Protein AF-C4XFQ3-F1 (afdb_monomer_lite)

InterPro domains:
  IPR025246 Transposase IS30-like HTH domain [PF13936] (3-43)
  IPR036388 Winged helix-like DNA-binding domain superfamily [G3DSA:1.10.10.10] (1-67)
  IPR051917 Transposase/Integrase Enzymes [PTHR10948] (55-151)

Foldseek 3Di:
DADADDPVLVVVLVCCVPPHPDDLCRSCVVSVHDSVNSVVVVCVVCVPDDDDDPVRVVVVQDVVPDPHHCVNDPDNDDPDPPPPPPCPPCNVQVVPVPDDDPVRDDPVVVVLPDWDDKDWDKAADDPPDFRKIKIKIAISNVRDIDIDIDGDD

Organism: Mycoplasmopsis fermentans (strain ATCC 19989 / NBRC 14854 / NCTC 10117 / PG18) (NCBI:txid496833)

Secondary structure (DSSP, 8-state):
-PPPPPHHHHHHHHHHHHH----HHHHHHHHT--HHHHHHHHHHH-TTS----HHHHHHHHHHT-SSS-GGG-S-SS--TT-S-----HHHHHHTSTT---GGGS-HHHHTT-SS--EEEEEEE--SSS--EEEEEEEETTT--EEEEEEE--

Sequence (153 aa):
MQKKLSWNERNVLEYLLWTTNYSITKIAKILGYSRTTINNEIKNLYPNIDVPSFKTVYNWIKSGHWILNWKDLLRKFYKKGGKREKQSAARRLVGARYVRPFWSRPANINERKEFGHWEIDLIVGKSKGTHCHFLSFTERVSRYGFLVKIHQI

Structure (mmCIF, N/CA/C/O backbone):
data_AF-C4XFQ3-F1
#
_entry.id   AF-C4XFQ3-F1
#
loop_
_atom_site.group_PDB
_atom_site.id
_atom_site.type_symbol
_atom_site.label_atom_id
_atom_site.label_alt_id
_atom_site.label_comp_id
_atom_site.label_asym_id
_atom_site.label_entity_id
_atom_site.label_seq_id
_atom_site.pdbx_PDB_ins_code
_atom_site.Cartn_x
_atom_site.Cartn_y
_atom_site.Cartn_z
_atom_site.occupancy
_atom_site.B_iso_or_equiv
_atom_site.auth_seq_id
_atom_site.auth_comp_id
_atom_site.auth_asym_id
_atom_site.auth_atom_id
_atom_site.pdbx_PDB_model_num
ATOM 1 N N . MET A 1 1 ? 17.270 13.901 0.356 1.00 47.44 1 MET A N 1
ATOM 2 C CA . MET A 1 1 ? 18.242 13.505 -0.690 1.00 47.44 1 MET A CA 1
ATOM 3 C C . MET A 1 1 ? 17.949 12.078 -1.127 1.00 47.44 1 MET A C 1
ATOM 5 O O . MET A 1 1 ? 17.772 11.233 -0.259 1.00 47.44 1 MET A O 1
ATOM 9 N N . GLN A 1 2 ? 17.850 11.797 -2.431 1.00 57.84 2 GLN A N 1
ATOM 10 C CA . GLN A 1 2 ? 17.794 10.405 -2.896 1.00 57.84 2 GLN A CA 1
ATOM 11 C C . GLN A 1 2 ? 19.172 9.771 -2.679 1.00 57.84 2 GLN A C 1
ATOM 13 O O . GLN A 1 2 ? 20.172 10.289 -3.168 1.00 57.84 2 GLN A O 1
ATOM 18 N N . LYS A 1 3 ? 19.222 8.688 -1.902 1.00 73.25 3 LYS A N 1
ATOM 19 C CA . LYS A 1 3 ? 20.453 7.942 -1.626 1.00 73.25 3 LYS A CA 1
ATOM 20 C C . LYS A 1 3 ? 20.937 7.299 -2.934 1.00 73.25 3 LYS A C 1
ATOM 22 O O . LYS A 1 3 ? 20.151 6.611 -3.586 1.00 73.25 3 LYS A O 1
ATOM 27 N N . LYS A 1 4 ? 22.178 7.581 -3.332 1.00 82.38 4 LYS A N 1
ATOM 28 C CA . LYS A 1 4 ? 22.817 7.075 -4.559 1.00 82.38 4 LYS A CA 1
ATOM 29 C C . LYS A 1 4 ? 23.617 5.813 -4.233 1.00 82.38 4 LYS A C 1
ATOM 31 O O . LYS A 1 4 ? 24.133 5.721 -3.121 1.00 82.38 4 LYS A O 1
ATOM 36 N N . LEU A 1 5 ? 23.707 4.868 -5.168 1.00 87.44 5 LEU A N 1
ATOM 37 C CA . LEU A 1 5 ? 24.489 3.650 -4.949 1.00 87.44 5 LEU A CA 1
ATOM 38 C C . LEU A 1 5 ? 25.987 3.964 -5.033 1.00 87.44 5 LEU A C 1
ATOM 40 O O . LEU A 1 5 ? 26.436 4.683 -5.931 1.00 87.44 5 LEU A O 1
ATOM 44 N N . SER A 1 6 ? 26.751 3.387 -4.113 1.00 90.56 6 SER A N 1
ATOM 45 C CA . SER A 1 6 ? 28.209 3.315 -4.169 1.00 90.56 6 SER A CA 1
ATOM 46 C C . SER A 1 6 ? 28.677 2.430 -5.330 1.00 90.56 6 SER A C 1
ATOM 48 O O . SER A 1 6 ? 27.910 1.653 -5.899 1.00 90.56 6 SER A O 1
ATOM 50 N N . TRP A 1 7 ? 29.960 2.528 -5.681 1.00 88.12 7 TRP A N 1
ATOM 51 C CA . TRP A 1 7 ? 30.546 1.742 -6.770 1.00 88.12 7 TRP A CA 1
ATOM 52 C C . TRP A 1 7 ? 30.424 0.224 -6.539 1.00 88.12 7 TRP A C 1
ATOM 54 O O . TRP A 1 7 ? 29.997 -0.501 -7.434 1.00 88.12 7 TRP A O 1
ATOM 64 N N . ASN A 1 8 ? 30.662 -0.247 -5.310 1.00 92.12 8 ASN A N 1
ATOM 65 C CA . ASN A 1 8 ? 30.490 -1.661 -4.959 1.00 92.12 8 ASN A CA 1
ATOM 66 C C . ASN A 1 8 ? 29.035 -2.124 -5.120 1.00 92.12 8 ASN A C 1
ATOM 68 O O . ASN A 1 8 ? 28.780 -3.191 -5.672 1.00 92.12 8 ASN A O 1
ATOM 72 N N . GLU A 1 9 ? 28.066 -1.313 -4.687 1.00 92.88 9 GLU A N 1
ATOM 73 C CA . GLU A 1 9 ? 26.642 -1.639 -4.837 1.00 92.88 9 GLU A CA 1
ATOM 74 C C . GLU A 1 9 ? 26.207 -1.665 -6.309 1.00 92.88 9 GLU A C 1
ATOM 76 O O . GLU A 1 9 ? 25.315 -2.435 -6.664 1.00 92.88 9 GLU A O 1
ATOM 81 N N . ARG A 1 10 ? 26.842 -0.867 -7.179 1.00 92.81 10 ARG A N 1
ATOM 82 C CA . ARG A 1 10 ? 26.601 -0.901 -8.630 1.00 92.81 10 ARG A CA 1
ATOM 83 C C . ARG A 1 10 ? 27.109 -2.187 -9.263 1.00 92.81 10 ARG A C 1
ATOM 85 O O . ARG A 1 10 ? 26.366 -2.786 -10.029 1.00 92.81 10 ARG A O 1
ATOM 92 N N . ASN A 1 11 ? 28.294 -2.660 -8.885 1.00 93.25 11 ASN A N 1
ATOM 93 C CA . ASN A 1 11 ? 28.805 -3.943 -9.380 1.00 93.25 11 ASN A CA 1
ATOM 94 C C . ASN A 1 11 ? 27.888 -5.103 -8.970 1.00 93.25 11 ASN A C 1
ATOM 96 O O . ASN A 1 11 ? 27.594 -5.984 -9.774 1.00 93.25 11 ASN A O 1
ATOM 100 N N . VAL A 1 12 ? 27.378 -5.080 -7.732 1.00 93.69 12 VAL A N 1
ATOM 101 C CA . VAL A 1 12 ? 26.392 -6.070 -7.272 1.00 93.69 12 VAL A CA 1
ATOM 102 C C . VAL A 1 12 ? 25.085 -5.943 -8.057 1.00 93.69 12 VAL A C 1
ATOM 104 O O . VAL A 1 12 ? 24.513 -6.955 -8.452 1.00 93.69 12 VAL A O 1
ATOM 107 N N . LEU A 1 13 ? 24.608 -4.720 -8.310 1.00 93.44 13 LEU A N 1
ATOM 108 C CA . LEU A 1 13 ? 23.422 -4.482 -9.133 1.00 93.44 13 LEU A CA 1
ATOM 109 C C . LEU A 1 13 ? 23.596 -5.053 -10.547 1.00 93.44 13 LEU A C 1
ATOM 111 O O . LEU A 1 13 ? 22.715 -5.777 -11.002 1.00 93.44 13 LEU A O 1
ATOM 115 N N . GLU A 1 14 ? 24.712 -4.770 -11.219 1.00 92.75 14 GLU A N 1
ATOM 116 C CA . GLU A 1 14 ? 25.009 -5.312 -12.547 1.00 92.75 14 GLU A CA 1
ATOM 117 C C . GLU A 1 14 ? 25.066 -6.838 -12.522 1.00 92.75 14 GLU A C 1
ATOM 119 O O . GLU A 1 14 ? 24.350 -7.484 -13.285 1.00 92.75 14 GLU A O 1
ATOM 124 N N . TYR A 1 15 ? 25.818 -7.431 -11.591 1.00 94.56 15 TYR A N 1
ATOM 125 C CA . TYR A 1 15 ? 25.869 -8.883 -11.435 1.00 94.56 15 TYR A CA 1
ATOM 126 C C . TYR A 1 15 ? 24.465 -9.485 -11.293 1.00 94.56 15 TYR A C 1
ATOM 128 O O . TYR A 1 15 ? 24.121 -10.432 -12.001 1.00 94.56 15 TYR A O 1
ATOM 136 N N . LEU A 1 16 ? 23.620 -8.913 -10.428 1.00 94.19 16 LEU A N 1
ATOM 137 C CA . LEU A 1 16 ? 22.253 -9.390 -10.224 1.00 94.19 16 LEU A CA 1
ATOM 138 C C . LEU A 1 16 ? 21.383 -9.247 -11.480 1.00 94.19 16 LEU A C 1
ATOM 140 O O . LEU A 1 16 ? 20.568 -10.131 -11.734 1.00 94.19 16 LEU A O 1
ATOM 144 N N . LEU A 1 17 ? 21.542 -8.175 -12.260 1.00 91.31 17 LEU A N 1
ATOM 145 C CA . LEU A 1 17 ? 20.788 -7.962 -13.501 1.00 91.31 17 LEU A CA 1
ATOM 146 C C . LEU A 1 17 ? 21.188 -8.947 -14.604 1.00 91.31 17 LEU A C 1
ATOM 148 O O . LEU A 1 17 ? 20.316 -9.423 -15.325 1.00 91.31 17 LEU A O 1
ATOM 152 N N . TRP A 1 18 ? 22.483 -9.248 -14.729 1.00 90.38 18 TRP A N 1
ATOM 153 C CA . TRP A 1 18 ? 23.013 -10.067 -15.823 1.00 90.38 18 TRP A CA 1
ATOM 154 C C . TRP A 1 18 ? 22.979 -11.571 -15.544 1.00 90.38 18 TRP A C 1
ATOM 156 O O . TRP A 1 18 ? 22.860 -12.360 -16.477 1.00 90.38 18 TRP A O 1
ATOM 166 N N . THR A 1 19 ? 23.078 -11.988 -14.280 1.00 93.00 19 THR A N 1
ATOM 167 C CA . THR A 1 19 ? 23.214 -13.415 -13.927 1.00 93.00 19 THR A CA 1
ATOM 168 C C . THR A 1 19 ? 21.945 -14.042 -13.366 1.00 93.00 19 THR A C 1
ATOM 170 O O . THR A 1 19 ? 21.799 -15.263 -13.388 1.00 93.00 19 THR A O 1
ATOM 173 N N . THR A 1 20 ? 21.008 -13.236 -12.859 1.00 93.31 20 THR A N 1
ATOM 174 C CA . THR A 1 20 ? 19.811 -13.746 -12.183 1.00 93.31 20 THR A CA 1
ATOM 175 C C . THR A 1 20 ? 18.537 -13.346 -12.911 1.00 93.31 20 THR A C 1
ATOM 177 O O . THR A 1 20 ? 18.454 -12.287 -13.520 1.00 93.31 20 THR A O 1
ATOM 180 N N . ASN A 1 21 ? 17.480 -14.147 -12.763 1.00 91.88 21 ASN A N 1
ATOM 181 C CA . ASN A 1 21 ? 16.137 -13.780 -13.222 1.00 91.88 21 ASN A CA 1
ATOM 182 C C . ASN A 1 21 ? 15.332 -13.054 -12.121 1.00 91.88 21 ASN A C 1
ATOM 184 O O . ASN A 1 21 ? 14.133 -13.281 -11.928 1.00 91.88 21 ASN A O 1
ATOM 188 N N . TYR A 1 22 ? 16.002 -12.250 -11.288 1.00 94.00 22 TYR A N 1
ATOM 189 C CA . TYR A 1 22 ? 15.341 -11.531 -10.202 1.00 94.00 22 TYR A CA 1
ATOM 190 C C . TYR A 1 22 ? 14.600 -10.302 -10.712 1.00 94.00 22 TYR A C 1
ATOM 192 O O . TYR A 1 22 ? 15.113 -9.488 -11.472 1.00 94.00 22 TYR A O 1
ATOM 200 N N . SER A 1 23 ? 13.378 -10.113 -10.213 1.00 92.56 23 SER A N 1
ATOM 201 C CA . SER A 1 23 ? 12.658 -8.867 -10.467 1.00 92.56 23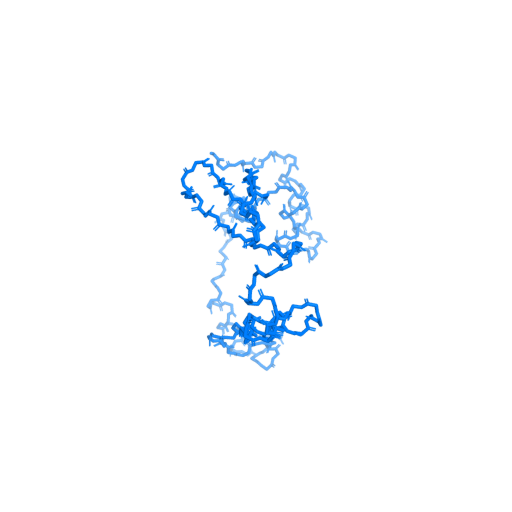 SER A CA 1
ATOM 202 C C . SER A 1 23 ? 13.381 -7.678 -9.827 1.00 92.56 23 SER A C 1
ATOM 204 O O . SER A 1 23 ? 13.942 -7.794 -8.735 1.00 92.56 23 SER A O 1
ATOM 206 N N . ILE A 1 24 ? 13.257 -6.496 -10.437 1.00 92.12 24 ILE A N 1
ATOM 207 C CA . ILE A 1 24 ? 13.813 -5.236 -9.909 1.00 92.12 24 ILE A CA 1
ATOM 208 C C . ILE A 1 24 ? 13.372 -4.989 -8.458 1.00 92.12 24 ILE A C 1
ATOM 210 O O . ILE A 1 24 ? 14.141 -4.496 -7.642 1.00 92.12 24 ILE A O 1
ATOM 214 N N . THR A 1 25 ? 12.143 -5.374 -8.096 1.00 93.94 25 THR A N 1
ATOM 215 C CA . THR A 1 25 ? 11.650 -5.261 -6.715 1.00 93.94 25 THR A CA 1
ATOM 216 C C . THR A 1 25 ? 12.442 -6.145 -5.747 1.00 93.94 25 THR A C 1
ATOM 218 O O . THR A 1 25 ? 12.728 -5.722 -4.630 1.00 93.94 25 THR A O 1
ATOM 221 N N . LYS A 1 26 ? 12.800 -7.368 -6.163 1.00 95.38 26 LYS A N 1
ATOM 222 C CA . LYS A 1 26 ? 13.609 -8.288 -5.353 1.00 95.38 26 LYS A CA 1
ATOM 223 C C . LYS A 1 26 ? 15.037 -7.762 -5.205 1.00 95.38 26 LYS A C 1
ATOM 225 O O . LYS A 1 26 ? 15.541 -7.735 -4.089 1.00 95.38 26 LYS A O 1
ATOM 230 N N . ILE A 1 27 ? 15.634 -7.272 -6.292 1.00 95.00 27 ILE A N 1
ATOM 231 C CA . ILE A 1 27 ? 16.967 -6.645 -6.289 1.00 95.00 27 ILE A CA 1
ATOM 232 C C . ILE A 1 27 ? 16.994 -5.430 -5.353 1.00 95.00 27 ILE A C 1
ATOM 234 O O . ILE A 1 27 ? 17.861 -5.329 -4.491 1.00 95.00 27 ILE A O 1
ATOM 238 N N . ALA A 1 28 ? 15.993 -4.551 -5.449 1.00 94.62 28 ALA A N 1
ATOM 239 C CA . ALA A 1 28 ? 15.869 -3.384 -4.581 1.00 94.62 28 ALA A CA 1
ATOM 240 C C . ALA A 1 28 ? 15.802 -3.771 -3.095 1.00 94.62 28 ALA A C 1
ATOM 242 O O . ALA A 1 28 ? 16.454 -3.141 -2.266 1.00 94.62 28 ALA A O 1
ATOM 243 N N . LYS A 1 29 ? 15.075 -4.848 -2.763 1.00 95.25 29 LYS A N 1
ATOM 244 C CA . LYS A 1 29 ? 15.000 -5.372 -1.393 1.00 95.25 29 LYS A CA 1
ATOM 245 C C . LYS A 1 29 ? 16.345 -5.920 -0.901 1.00 95.25 29 LYS A C 1
ATOM 247 O O . LYS A 1 29 ? 16.682 -5.676 0.249 1.00 95.25 29 LYS A O 1
ATOM 252 N N . ILE A 1 30 ? 17.093 -6.629 -1.751 1.00 94.06 30 ILE A N 1
ATOM 253 C CA . ILE A 1 30 ? 18.427 -7.167 -1.420 1.00 94.06 30 ILE A CA 1
ATOM 254 C C . ILE A 1 30 ? 19.409 -6.030 -1.124 1.00 94.06 30 ILE A C 1
ATOM 256 O O . ILE A 1 30 ? 20.128 -6.086 -0.136 1.00 94.06 30 ILE A O 1
ATOM 260 N N . LEU A 1 31 ? 19.400 -4.984 -1.951 1.00 92.50 31 LEU A N 1
ATOM 261 C CA . LEU A 1 31 ? 20.303 -3.843 -1.798 1.00 92.50 31 LEU A CA 1
ATOM 262 C C . LEU A 1 31 ? 19.830 -2.833 -0.734 1.00 92.50 31 LEU A C 1
ATOM 264 O O . LEU A 1 31 ? 20.557 -1.902 -0.413 1.00 92.50 31 LEU A O 1
ATOM 268 N N . GLY A 1 32 ? 18.617 -2.978 -0.189 1.00 93.88 32 GLY A N 1
ATOM 269 C CA . GLY A 1 32 ? 18.074 -2.055 0.813 1.00 93.88 32 GLY A CA 1
ATOM 270 C C . GLY A 1 32 ? 17.653 -0.689 0.253 1.00 93.88 32 GLY A C 1
ATOM 271 O O . GLY A 1 32 ? 17.621 0.298 0.987 1.00 93.88 32 GLY A O 1
ATOM 272 N N . TYR A 1 33 ? 17.311 -0.617 -1.036 1.00 93.50 33 TYR A N 1
ATOM 273 C CA . TYR A 1 33 ? 16.897 0.618 -1.706 1.00 93.50 33 TYR A CA 1
ATOM 274 C C . TYR A 1 33 ? 15.446 0.570 -2.180 1.00 93.50 33 TYR A C 1
ATOM 276 O O . TYR A 1 33 ? 14.813 -0.478 -2.312 1.00 93.50 33 TYR A O 1
ATOM 284 N N . SER A 1 34 ? 14.907 1.749 -2.491 1.00 92.38 34 SER A N 1
ATOM 285 C CA . SER A 1 34 ? 13.621 1.848 -3.173 1.00 92.38 34 SER A CA 1
ATOM 286 C C . SER A 1 34 ? 13.729 1.346 -4.619 1.00 92.38 34 SER A C 1
ATOM 288 O O . SER A 1 34 ? 14.749 1.534 -5.288 1.00 92.38 34 SER A O 1
ATOM 290 N N . ARG A 1 35 ? 12.640 0.780 -5.153 1.00 93.19 35 ARG A N 1
ATOM 291 C CA . ARG A 1 35 ? 12.555 0.369 -6.568 1.00 93.19 35 ARG A CA 1
ATOM 292 C C . ARG A 1 35 ? 12.869 1.524 -7.529 1.00 93.19 35 ARG A C 1
ATOM 294 O O . ARG A 1 35 ? 13.465 1.310 -8.579 1.00 93.19 35 ARG A O 1
ATOM 301 N N . THR A 1 36 ? 12.464 2.743 -7.178 1.00 91.44 36 THR A N 1
ATOM 302 C CA . THR A 1 36 ? 12.728 3.954 -7.965 1.00 91.44 36 THR A CA 1
ATOM 303 C C . THR A 1 36 ? 14.211 4.296 -8.022 1.00 91.44 36 THR A C 1
ATOM 305 O O . THR A 1 36 ? 14.695 4.647 -9.091 1.00 91.44 36 THR A O 1
ATOM 308 N N . THR A 1 37 ? 14.942 4.130 -6.916 1.00 92.94 37 THR A N 1
ATOM 309 C CA . THR A 1 37 ? 16.394 4.353 -6.883 1.00 92.94 37 THR A CA 1
ATOM 310 C C . THR A 1 37 ? 17.110 3.406 -7.841 1.00 92.94 37 THR A C 1
ATOM 312 O O . THR A 1 37 ? 17.897 3.860 -8.664 1.00 92.94 37 THR A O 1
ATOM 315 N N . ILE A 1 38 ? 16.777 2.111 -7.795 1.00 93.62 38 ILE A N 1
ATOM 316 C CA . ILE A 1 38 ? 17.370 1.109 -8.692 1.00 93.62 38 ILE A CA 1
ATOM 317 C C . ILE A 1 38 ? 17.058 1.423 -10.160 1.00 93.62 38 ILE A C 1
ATOM 319 O O . ILE A 1 38 ? 17.958 1.418 -10.989 1.00 93.62 38 ILE A O 1
ATOM 323 N N . ASN A 1 39 ? 15.808 1.770 -10.485 1.00 91.00 39 ASN A N 1
ATOM 324 C CA . ASN A 1 39 ? 15.436 2.151 -11.851 1.00 91.00 39 ASN A CA 1
ATOM 325 C C . ASN A 1 39 ? 16.208 3.375 -12.364 1.00 91.00 39 ASN A C 1
ATOM 327 O O . ASN A 1 39 ? 16.571 3.414 -13.536 1.00 91.00 39 ASN A O 1
ATOM 331 N N . ASN A 1 40 ? 16.427 4.378 -11.514 1.00 90.44 40 ASN A N 1
ATOM 332 C CA . ASN A 1 40 ? 17.189 5.563 -11.897 1.00 90.44 40 ASN A CA 1
ATOM 333 C C . ASN A 1 40 ? 18.660 5.217 -12.135 1.00 90.44 40 ASN A C 1
ATOM 335 O O . ASN A 1 40 ? 19.233 5.690 -13.109 1.00 90.44 40 ASN A O 1
ATOM 339 N N . GLU A 1 41 ? 19.255 4.359 -11.303 1.00 91.88 41 GLU A N 1
ATOM 340 C CA . GLU A 1 41 ? 20.634 3.921 -11.530 1.00 91.88 41 GLU A CA 1
ATOM 341 C C . GLU A 1 41 ? 20.782 3.085 -12.800 1.00 91.88 41 GLU A C 1
ATOM 343 O O . GLU A 1 41 ? 21.722 3.314 -13.547 1.00 91.88 41 GLU A O 1
ATOM 348 N N . ILE A 1 42 ? 19.826 2.209 -13.122 1.00 90.62 42 ILE A N 1
ATOM 349 C CA . ILE A 1 42 ? 19.835 1.469 -14.397 1.00 90.62 42 ILE A CA 1
ATOM 350 C C . ILE A 1 42 ? 19.832 2.435 -15.590 1.00 90.62 42 ILE A C 1
ATOM 352 O O . ILE A 1 42 ? 20.609 2.259 -16.524 1.00 90.62 42 ILE A O 1
ATOM 356 N N . LYS A 1 43 ? 19.006 3.488 -15.546 1.00 88.62 43 LYS A N 1
ATOM 357 C CA . LYS A 1 43 ? 18.985 4.519 -16.598 1.00 88.62 43 LYS A CA 1
ATOM 358 C C . LYS A 1 43 ? 20.302 5.288 -16.697 1.00 88.62 43 LYS A C 1
ATOM 360 O O . LYS A 1 43 ? 20.706 5.644 -17.795 1.00 88.62 43 LYS A O 1
ATOM 365 N N . ASN A 1 44 ? 20.958 5.547 -15.566 1.00 89.06 44 ASN A N 1
ATOM 366 C CA . ASN A 1 44 ? 22.252 6.227 -15.544 1.00 89.06 44 ASN A CA 1
ATOM 367 C C . ASN A 1 44 ? 23.385 5.341 -16.077 1.00 89.06 44 ASN A C 1
ATOM 369 O O . ASN A 1 44 ? 24.303 5.859 -16.702 1.00 89.06 44 ASN A O 1
ATOM 373 N N . LEU A 1 45 ? 23.346 4.034 -15.794 1.00 87.75 45 LEU A N 1
ATOM 374 C CA . LEU A 1 45 ? 24.342 3.064 -16.260 1.00 87.75 45 LEU A CA 1
ATOM 375 C C . LEU A 1 45 ? 24.215 2.804 -17.764 1.00 87.75 45 LEU A C 1
ATOM 377 O O . LEU A 1 45 ? 25.221 2.652 -18.449 1.00 87.75 45 LEU A O 1
ATOM 381 N N . TYR A 1 46 ? 22.986 2.807 -18.283 1.00 88.81 46 TYR A N 1
ATOM 382 C CA . TYR A 1 46 ? 22.697 2.495 -19.680 1.00 88.81 46 TYR A CA 1
ATOM 383 C C . TYR A 1 46 ? 21.894 3.611 -20.367 1.00 88.81 46 TYR A C 1
ATOM 385 O O . TYR A 1 46 ? 20.749 3.390 -20.767 1.00 88.81 46 TYR A O 1
ATOM 393 N N . PRO A 1 47 ? 22.473 4.815 -20.536 1.00 88.25 47 PRO A N 1
ATOM 394 C CA . PRO A 1 47 ? 21.754 5.961 -21.095 1.00 88.25 47 PRO A CA 1
ATOM 395 C C . PRO A 1 47 ? 21.399 5.784 -22.577 1.00 88.25 47 PRO A C 1
ATOM 397 O O . PRO A 1 47 ? 20.432 6.373 -23.045 1.00 88.25 47 PRO A O 1
ATOM 400 N N . ASN A 1 48 ? 22.159 4.957 -23.301 1.00 92.12 48 ASN A N 1
ATOM 401 C CA . ASN A 1 48 ? 21.983 4.723 -24.737 1.00 92.12 48 ASN A CA 1
ATOM 402 C C . ASN A 1 48 ? 21.062 3.533 -25.049 1.00 92.12 48 ASN A C 1
ATOM 404 O O . ASN A 1 48 ? 20.887 3.184 -26.214 1.00 92.12 48 ASN A O 1
ATOM 408 N N . ILE A 1 49 ? 20.516 2.867 -24.026 1.00 87.06 49 ILE A N 1
ATOM 409 C CA . ILE A 1 49 ? 19.575 1.764 -24.217 1.00 87.06 49 ILE A CA 1
ATOM 410 C C . ILE A 1 49 ? 18.161 2.323 -24.102 1.00 87.06 49 ILE A C 1
ATOM 412 O O . ILE A 1 49 ? 17.683 2.633 -23.008 1.00 87.06 49 ILE A O 1
ATOM 416 N N . ASP A 1 50 ? 17.470 2.403 -25.234 1.00 84.44 50 ASP A N 1
ATOM 417 C CA . ASP A 1 50 ? 16.066 2.789 -25.253 1.00 84.44 50 ASP A CA 1
ATOM 418 C C . ASP A 1 50 ? 15.204 1.721 -24.576 1.00 84.44 50 ASP A C 1
ATOM 420 O O . ASP A 1 50 ? 15.101 0.574 -25.017 1.00 84.44 50 ASP A O 1
ATOM 424 N N . VAL A 1 51 ? 14.545 2.111 -23.484 1.00 83.62 51 VAL A N 1
ATOM 425 C CA . VAL A 1 51 ? 13.612 1.237 -22.773 1.00 83.62 51 VAL A CA 1
ATOM 426 C C . VAL A 1 51 ? 12.222 1.406 -23.388 1.00 83.62 51 VAL A C 1
ATOM 428 O O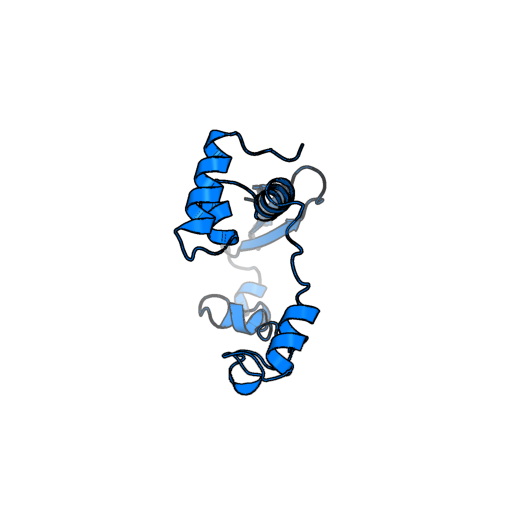 . VAL A 1 51 ? 11.624 2.481 -23.255 1.00 83.62 51 VAL A O 1
ATOM 431 N N . PRO A 1 52 ? 11.653 0.370 -24.032 1.00 87.06 52 PRO A N 1
ATOM 432 C CA . PRO A 1 52 ? 10.349 0.488 -24.661 1.00 87.06 52 PRO A CA 1
ATOM 433 C C . PRO A 1 52 ? 9.269 0.773 -23.616 1.00 87.06 52 PRO A C 1
ATOM 435 O O . PRO A 1 52 ? 9.255 0.221 -22.512 1.00 87.06 52 PRO A O 1
ATOM 438 N N . SER A 1 53 ? 8.308 1.623 -23.982 1.00 86.31 53 SER A N 1
ATOM 439 C CA . SER A 1 53 ? 7.134 1.844 -23.142 1.00 86.31 53 SER A CA 1
ATOM 440 C C . SER A 1 53 ? 6.321 0.553 -23.006 1.00 86.31 53 SER A C 1
ATOM 442 O O . SER A 1 53 ? 6.311 -0.287 -23.910 1.00 86.31 53 SER A O 1
ATOM 444 N N . PHE A 1 54 ? 5.540 0.424 -21.927 1.00 84.44 54 PHE A N 1
ATOM 445 C CA . PHE A 1 54 ? 4.589 -0.687 -21.800 1.00 84.44 54 PHE A CA 1
ATOM 446 C C . PHE A 1 54 ? 3.698 -0.814 -23.044 1.00 84.44 54 PHE A C 1
ATOM 448 O O . PHE A 1 54 ? 3.482 -1.920 -23.527 1.00 84.44 54 PHE A O 1
ATOM 455 N N . LYS A 1 55 ? 3.225 0.309 -23.604 1.00 86.75 55 LYS A N 1
ATOM 456 C CA . LYS A 1 55 ? 2.398 0.322 -24.820 1.00 86.75 55 LYS A CA 1
ATOM 457 C C . LYS A 1 55 ? 3.128 -0.316 -26.003 1.00 86.75 55 LYS A C 1
ATOM 459 O O . LYS A 1 55 ? 2.526 -1.113 -26.713 1.00 86.75 55 LYS A O 1
ATOM 464 N N . THR A 1 56 ? 4.409 -0.002 -26.179 1.00 90.75 56 THR A N 1
ATOM 465 C CA . THR A 1 56 ? 5.257 -0.558 -27.241 1.00 90.75 56 THR A CA 1
ATOM 466 C C . THR A 1 56 ? 5.393 -2.072 -27.094 1.00 90.75 56 THR A C 1
ATOM 468 O O . THR A 1 56 ? 5.113 -2.798 -28.042 1.00 90.75 56 THR A O 1
ATOM 471 N N . VAL A 1 57 ? 5.698 -2.556 -25.884 1.00 89.56 57 VAL A N 1
ATOM 472 C CA . VAL A 1 57 ? 5.792 -3.998 -25.595 1.00 89.56 57 VAL A CA 1
ATOM 473 C C . VAL A 1 57 ? 4.464 -4.710 -25.871 1.00 89.56 57 VAL A C 1
ATOM 475 O O . VAL A 1 57 ? 4.441 -5.744 -26.533 1.00 89.56 57 VAL A O 1
ATOM 478 N N . TYR A 1 58 ? 3.333 -4.148 -25.430 1.00 87.19 58 TYR A N 1
ATOM 479 C CA . TYR A 1 58 ? 2.022 -4.730 -25.731 1.00 87.19 58 TYR A CA 1
ATOM 480 C C . TYR A 1 58 ? 1.710 -4.715 -27.230 1.00 87.19 58 TYR A C 1
ATOM 482 O O . TYR A 1 58 ? 1.116 -5.669 -27.715 1.00 87.19 58 TYR A O 1
ATOM 490 N N . ASN A 1 59 ? 2.102 -3.680 -27.974 1.00 89.75 59 ASN A N 1
ATOM 491 C CA . ASN A 1 59 ? 1.924 -3.651 -29.426 1.00 89.75 59 ASN A CA 1
ATOM 492 C C . ASN A 1 59 ? 2.747 -4.746 -30.121 1.00 89.75 59 ASN A C 1
ATOM 494 O O . ASN A 1 59 ? 2.232 -5.388 -31.031 1.00 89.75 59 ASN A O 1
ATOM 498 N N . TRP A 1 60 ? 3.973 -5.008 -29.664 1.00 91.56 60 TRP A N 1
ATOM 499 C CA . TRP A 1 60 ? 4.796 -6.110 -30.169 1.00 91.56 60 TRP A CA 1
ATOM 500 C C . TRP A 1 60 ? 4.196 -7.484 -29.870 1.00 91.56 60 TRP A C 1
ATOM 502 O O . TRP A 1 60 ? 4.149 -8.330 -30.750 1.00 91.56 60 TRP A O 1
ATOM 512 N N . ILE A 1 61 ? 3.646 -7.701 -28.674 1.00 89.44 61 ILE A N 1
ATOM 513 C CA . ILE A 1 61 ? 2.952 -8.965 -28.369 1.00 89.44 61 ILE A CA 1
ATOM 514 C C . ILE A 1 61 ? 1.683 -9.124 -29.227 1.00 89.44 61 ILE A C 1
ATOM 516 O O . ILE A 1 61 ? 1.299 -10.227 -29.611 1.00 89.44 61 ILE A O 1
ATOM 520 N N . LYS A 1 62 ? 1.009 -8.014 -29.548 1.00 86.75 62 LYS A N 1
ATOM 521 C CA . LYS A 1 62 ? -0.183 -8.017 -30.406 1.00 86.75 62 LYS A CA 1
ATOM 522 C C . LYS A 1 62 ? 0.124 -8.225 -31.887 1.00 86.75 62 LYS A C 1
ATOM 524 O O . LYS A 1 62 ? -0.789 -8.628 -32.599 1.00 86.75 62 LYS A O 1
ATOM 529 N N . SER A 1 63 ? 1.346 -7.949 -32.347 1.00 90.62 63 SER A N 1
ATOM 530 C CA . SER A 1 63 ? 1.706 -8.104 -33.762 1.00 90.62 63 SER A CA 1
ATOM 531 C C . SER A 1 63 ? 1.773 -9.567 -34.202 1.00 90.62 63 SER A C 1
ATOM 533 O O . SER A 1 63 ? 1.685 -9.845 -35.391 1.00 90.62 63 SER A O 1
ATOM 535 N N . GLY A 1 64 ? 1.900 -10.505 -33.258 1.00 86.56 64 GLY A N 1
ATOM 536 C CA . GLY A 1 64 ? 1.964 -11.938 -33.549 1.00 86.56 64 GLY A CA 1
ATOM 537 C C . GLY A 1 64 ? 3.333 -12.428 -34.031 1.00 86.56 64 GLY A C 1
ATOM 538 O O . GLY A 1 64 ? 3.472 -13.592 -34.386 1.00 86.56 64 GLY A O 1
ATOM 539 N N . HIS A 1 65 ? 4.346 -11.556 -34.047 1.00 87.50 65 HIS A N 1
ATOM 540 C CA . HIS A 1 65 ? 5.709 -11.894 -34.484 1.00 87.50 65 HIS A CA 1
ATOM 541 C C . HIS A 1 65 ? 6.602 -12.436 -33.360 1.00 87.50 65 HIS A C 1
ATOM 543 O O . HIS A 1 65 ? 7.746 -12.809 -33.602 1.00 87.50 65 HIS A O 1
ATOM 549 N N . TRP A 1 66 ? 6.109 -12.436 -32.123 1.00 86.69 66 TRP A N 1
ATOM 550 C CA . TRP A 1 66 ? 6.848 -12.880 -30.946 1.00 86.69 66 TRP A CA 1
ATOM 551 C C . TRP A 1 66 ? 6.384 -14.272 -30.522 1.00 86.69 66 TRP A C 1
ATOM 553 O O . TRP A 1 66 ? 5.262 -14.683 -30.805 1.00 86.69 66 TRP A O 1
ATOM 563 N N . ILE A 1 67 ? 7.237 -14.976 -29.774 1.00 88.38 67 ILE A N 1
ATOM 564 C CA . ILE A 1 67 ? 6.895 -16.271 -29.160 1.00 88.38 67 ILE A CA 1
ATOM 565 C C . ILE A 1 67 ? 5.647 -16.135 -28.269 1.00 88.38 67 ILE A C 1
ATOM 567 O O . ILE A 1 67 ? 4.828 -17.045 -28.196 1.00 88.38 67 ILE A O 1
ATOM 571 N N . LEU A 1 68 ? 5.494 -14.981 -27.611 1.00 85.69 68 LEU A N 1
ATOM 572 C CA . LEU A 1 68 ? 4.313 -14.627 -26.830 1.00 85.69 68 LEU A CA 1
ATOM 573 C C . LEU A 1 68 ? 3.276 -13.941 -27.718 1.00 85.69 68 LEU A C 1
ATOM 575 O O . LEU A 1 68 ? 3.564 -12.903 -28.315 1.00 85.69 68 LEU A O 1
ATOM 579 N N . ASN A 1 69 ? 2.053 -14.463 -27.715 1.00 85.31 69 ASN A N 1
ATOM 580 C CA . ASN A 1 69 ? 0.916 -13.903 -28.434 1.00 85.31 69 ASN A CA 1
ATOM 581 C C . ASN A 1 69 ? -0.151 -13.352 -27.482 1.00 85.31 69 ASN A C 1
ATOM 583 O O . ASN A 1 69 ? -0.148 -13.606 -26.277 1.00 85.31 69 ASN A O 1
ATOM 587 N N . TRP A 1 70 ? -1.153 -12.651 -28.035 1.00 81.31 70 TRP A N 1
ATOM 588 C CA . TRP A 1 70 ? -2.329 -12.191 -27.274 1.00 81.31 70 TRP A CA 1
ATOM 589 C C . TRP A 1 70 ? -2.956 -13.314 -26.426 1.00 81.31 70 TRP A C 1
ATOM 591 O O . TRP A 1 70 ? -3.442 -13.081 -25.315 1.00 81.31 70 TRP A O 1
ATOM 601 N N . LYS A 1 71 ? -2.983 -14.539 -26.966 1.00 84.38 71 LYS A N 1
ATOM 602 C CA . LYS A 1 71 ? -3.605 -15.706 -26.329 1.00 84.38 71 LYS A CA 1
ATOM 603 C C . LYS A 1 71 ? -2.899 -16.113 -25.031 1.00 84.38 71 LYS A C 1
ATOM 605 O O . LYS A 1 71 ? -3.591 -16.570 -24.125 1.00 84.38 71 LYS A O 1
ATOM 610 N N . ASP A 1 72 ? -1.602 -15.842 -24.922 1.00 86.12 72 ASP A N 1
ATOM 611 C CA . ASP A 1 72 ? -0.745 -16.263 -23.808 1.00 86.12 72 ASP A CA 1
ATOM 612 C C . ASP A 1 72 ? -0.740 -15.257 -22.645 1.00 86.12 72 ASP A C 1
ATOM 614 O O . ASP A 1 72 ? -0.193 -15.519 -21.573 1.00 86.12 72 ASP A O 1
ATOM 618 N N . LEU A 1 73 ? -1.376 -14.088 -22.809 1.00 83.00 73 LEU A N 1
ATOM 619 C CA . LEU A 1 73 ? -1.493 -13.117 -21.724 1.00 83.00 73 LEU A CA 1
ATOM 620 C C . LEU A 1 73 ? -2.389 -13.650 -20.601 1.00 83.00 73 LEU A C 1
ATOM 622 O O . LEU A 1 73 ? -3.607 -13.769 -20.759 1.00 83.00 73 LEU A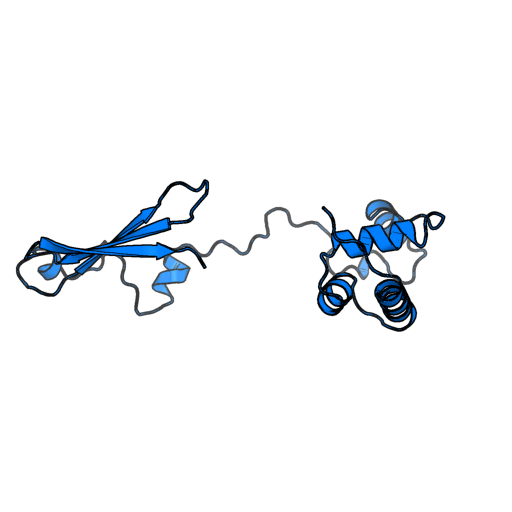 O 1
ATOM 626 N N . LEU A 1 74 ? -1.805 -13.770 -19.405 1.00 82.44 74 LEU A N 1
ATOM 627 C CA . LEU A 1 74 ? -2.516 -14.038 -18.145 1.00 82.44 74 LEU A CA 1
ATOM 628 C C . LEU A 1 74 ? -3.674 -13.057 -17.887 1.00 82.44 74 LEU A C 1
ATOM 630 O O . LEU A 1 74 ? -4.638 -13.379 -17.192 1.00 82.44 74 LEU A O 1
ATOM 634 N N . ARG A 1 75 ? -3.592 -11.834 -18.426 1.00 74.94 75 ARG A N 1
ATOM 635 C CA . ARG A 1 75 ? -4.616 -10.800 -18.257 1.00 74.94 75 ARG A CA 1
ATOM 636 C C . ARG A 1 75 ? -4.828 -10.008 -19.546 1.00 74.94 75 ARG A C 1
ATOM 638 O O . ARG A 1 75 ? -4.072 -9.093 -19.847 1.00 74.94 75 ARG A O 1
ATOM 645 N N . LYS A 1 76 ? -5.905 -10.329 -20.270 1.00 76.00 76 LYS A N 1
ATOM 646 C CA . LYS A 1 76 ? -6.255 -9.715 -21.569 1.00 76.00 76 LYS A CA 1
ATOM 647 C C . LYS A 1 76 ? -6.783 -8.280 -21.462 1.00 76.00 76 LYS A C 1
ATOM 649 O O . LYS A 1 76 ? -6.566 -7.474 -22.358 1.00 76.00 76 LYS A O 1
ATOM 654 N N . PHE A 1 77 ? -7.463 -7.951 -20.363 1.00 74.44 77 PHE A N 1
ATOM 655 C CA . PHE A 1 77 ? -8.081 -6.639 -20.167 1.00 74.44 77 PHE A CA 1
ATOM 656 C C . PHE A 1 77 ? -7.869 -6.117 -18.752 1.00 74.44 77 PHE A C 1
ATOM 658 O O . PHE A 1 77 ? -7.853 -6.868 -17.768 1.00 74.44 77 PHE A O 1
ATOM 665 N N . TYR A 1 78 ? -7.750 -4.795 -18.641 1.00 70.69 78 TYR A N 1
ATOM 666 C CA . TYR A 1 78 ? -7.758 -4.138 -17.349 1.00 70.69 78 TYR A CA 1
ATOM 667 C C . TYR A 1 78 ? -9.171 -4.156 -16.756 1.00 70.69 78 TYR A C 1
ATOM 669 O O . TYR A 1 78 ? -10.044 -3.402 -17.167 1.00 70.69 78 TYR A O 1
ATOM 677 N N . LYS A 1 79 ? -9.396 -4.994 -15.740 1.00 68.38 79 LYS A N 1
ATOM 678 C CA . LYS A 1 79 ? -10.586 -4.904 -14.883 1.00 68.38 79 LYS A CA 1
ATOM 679 C C . LYS A 1 79 ? -10.449 -3.698 -13.948 1.00 68.38 79 LYS A C 1
ATOM 681 O O . LYS A 1 79 ? -9.825 -3.803 -12.888 1.00 68.38 79 LYS A O 1
ATOM 686 N N . LYS A 1 80 ? -10.989 -2.549 -14.364 1.00 58.50 80 LYS A N 1
ATOM 687 C CA . LYS A 1 80 ? -11.137 -1.349 -13.526 1.00 58.50 80 LYS A CA 1
ATOM 688 C C . LYS A 1 80 ? -12.166 -1.663 -12.439 1.00 58.50 80 LYS A C 1
ATOM 690 O O . LYS A 1 80 ? -13.241 -2.154 -12.747 1.00 58.50 80 LYS A O 1
ATOM 695 N N . GLY A 1 81 ? -11.816 -1.455 -11.172 1.00 58.69 81 GLY A N 1
ATOM 696 C CA . GLY A 1 81 ? -12.731 -1.733 -10.056 1.00 58.69 81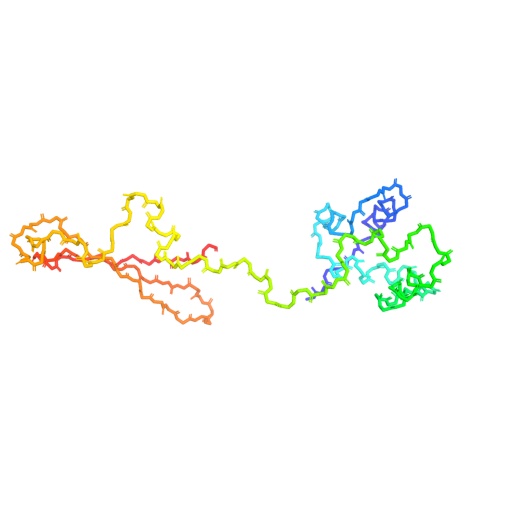 GLY A CA 1
ATOM 697 C C . GLY A 1 81 ? -12.691 -3.157 -9.492 1.00 58.69 81 GLY A C 1
ATOM 698 O O . GLY A 1 81 ? -13.399 -3.424 -8.533 1.00 58.69 81 GLY A O 1
ATOM 699 N N . GLY A 1 82 ? -11.798 -4.035 -9.967 1.00 54.84 82 GLY A N 1
ATOM 700 C CA . GLY A 1 82 ? -11.539 -5.350 -9.356 1.00 54.84 82 GLY A CA 1
ATOM 701 C C . GLY A 1 82 ? -10.822 -5.286 -8.000 1.00 54.84 82 GLY A C 1
ATOM 702 O O . GLY A 1 82 ? -10.011 -6.157 -7.688 1.00 54.84 82 GLY A O 1
ATOM 703 N N . LYS A 1 83 ? -11.063 -4.238 -7.198 1.00 55.19 83 LYS A N 1
ATOM 704 C CA . LYS A 1 83 ? -10.796 -4.327 -5.764 1.00 55.19 83 LYS A CA 1
ATOM 705 C C . LYS A 1 83 ? -11.639 -5.509 -5.296 1.00 55.19 83 LYS A C 1
ATOM 707 O O . LYS A 1 83 ? -12.818 -5.550 -5.638 1.00 55.19 83 LYS A O 1
ATOM 712 N N . ARG A 1 84 ? -11.024 -6.464 -4.579 1.00 57.16 84 ARG A N 1
ATOM 713 C CA . ARG A 1 84 ? -11.739 -7.490 -3.796 1.00 57.16 84 ARG A CA 1
ATOM 714 C C . ARG A 1 84 ? -13.023 -6.841 -3.309 1.00 57.16 84 ARG A C 1
ATOM 716 O O . ARG A 1 84 ? -12.897 -5.747 -2.746 1.00 57.16 84 ARG A O 1
ATOM 723 N N . GLU A 1 85 ? -14.193 -7.429 -3.588 1.00 57.69 85 GLU A N 1
ATOM 724 C CA . GLU A 1 85 ? -15.440 -6.940 -2.998 1.00 57.69 85 GLU A CA 1
ATOM 725 C C . GLU A 1 85 ? -15.101 -6.573 -1.564 1.00 57.69 85 GLU A C 1
ATOM 727 O O . GLU A 1 85 ? -14.540 -7.405 -0.838 1.00 57.69 85 GLU A O 1
ATOM 732 N N . LYS A 1 86 ? -15.265 -5.293 -1.207 1.00 55.84 86 LYS A N 1
ATOM 733 C CA . LYS A 1 86 ? -15.058 -4.884 0.173 1.00 55.84 86 LYS A CA 1
ATOM 734 C C . LYS A 1 86 ? -16.110 -5.675 0.922 1.00 55.84 86 LYS A C 1
ATOM 736 O O . LYS A 1 86 ? -17.268 -5.270 0.946 1.00 55.84 86 LYS A O 1
ATOM 741 N N . GLN A 1 87 ? -15.719 -6.829 1.460 1.00 58.00 87 GLN A N 1
ATOM 742 C CA . GLN A 1 87 ? -16.538 -7.553 2.404 1.00 58.00 87 GLN A CA 1
ATOM 743 C C . GLN A 1 87 ? -16.987 -6.495 3.398 1.00 58.00 87 GLN A C 1
ATOM 745 O O . GLN A 1 87 ? -16.152 -5.722 3.888 1.00 58.00 87 GLN A O 1
ATOM 750 N N . SER A 1 88 ? -18.302 -6.367 3.581 1.00 65.88 88 SER A N 1
ATOM 751 C CA . SER A 1 88 ? -18.827 -5.335 4.463 1.00 65.88 88 SER A CA 1
ATOM 752 C C . SER A 1 88 ? -18.121 -5.456 5.814 1.00 65.88 88 SER A C 1
ATOM 754 O O . SER A 1 88 ? -17.709 -6.554 6.205 1.00 65.88 88 SER A O 1
ATOM 756 N N . ALA A 1 89 ? -17.945 -4.342 6.529 1.00 60.72 89 ALA A N 1
ATOM 757 C CA . ALA A 1 89 ? -17.352 -4.390 7.865 1.00 60.72 89 ALA A CA 1
ATOM 758 C C . ALA A 1 89 ? -18.053 -5.457 8.723 1.00 60.72 89 ALA A C 1
ATOM 760 O O . ALA A 1 89 ? -17.380 -6.223 9.400 1.00 60.72 89 ALA A O 1
ATOM 761 N N . ALA A 1 90 ? -19.374 -5.601 8.559 1.00 59.78 90 ALA A N 1
ATOM 762 C CA . ALA A 1 90 ? -20.151 -6.695 9.120 1.00 59.78 90 ALA A CA 1
ATOM 763 C C . ALA A 1 90 ? -19.643 -8.080 8.683 1.00 59.78 90 ALA A C 1
ATOM 765 O O . ALA A 1 90 ? -19.312 -8.874 9.542 1.00 59.78 90 ALA A O 1
ATOM 766 N N . ARG A 1 91 ? -19.481 -8.393 7.393 1.00 62.66 91 ARG A N 1
ATOM 767 C CA . ARG A 1 91 ? -18.990 -9.720 6.961 1.00 62.66 91 ARG A CA 1
ATOM 768 C C . ARG A 1 91 ? -17.567 -10.025 7.459 1.00 62.66 91 ARG A C 1
ATOM 770 O O . ARG A 1 91 ? -17.277 -11.166 7.800 1.00 62.66 91 ARG A O 1
ATOM 777 N N . ARG A 1 92 ? -16.705 -9.003 7.556 1.00 63.34 92 ARG A N 1
ATOM 778 C CA . ARG A 1 92 ? -15.330 -9.124 8.078 1.00 63.34 92 ARG A CA 1
ATOM 779 C C . ARG A 1 92 ? -15.278 -9.295 9.603 1.00 63.34 92 ARG A C 1
ATOM 781 O O . ARG A 1 92 ? -14.394 -9.985 10.095 1.00 63.34 92 ARG A O 1
ATOM 788 N N . LEU A 1 93 ? -16.187 -8.648 10.336 1.00 62.00 93 LEU A N 1
ATOM 789 C CA . LEU A 1 93 ? -16.231 -8.652 11.803 1.00 62.00 93 LEU A CA 1
ATOM 790 C C . LEU A 1 93 ? -17.106 -9.785 12.355 1.00 62.00 93 LEU A C 1
ATOM 792 O O . LEU A 1 93 ? -16.666 -10.499 13.241 1.00 62.00 93 LEU A O 1
ATOM 796 N N . VAL A 1 94 ? -18.297 -9.999 11.797 1.00 57.47 94 VAL A N 1
ATOM 797 C CA . VAL A 1 94 ? -19.265 -11.042 12.194 1.00 57.47 94 VAL A CA 1
ATOM 798 C C . VAL A 1 94 ? -18.767 -12.444 11.829 1.00 57.47 94 VAL A C 1
ATOM 800 O O . VAL A 1 94 ? -19.090 -13.408 12.516 1.00 57.47 94 VAL A O 1
ATOM 803 N N . GLY A 1 95 ? -17.928 -12.577 10.792 1.00 57.53 95 GLY A N 1
ATOM 804 C CA . GLY A 1 95 ? -17.241 -13.841 10.493 1.00 57.53 95 GLY A CA 1
ATOM 805 C C . GLY A 1 95 ? -16.324 -14.313 11.633 1.00 57.53 95 GLY A C 1
ATOM 806 O O . GLY A 1 95 ? -16.101 -15.512 11.794 1.00 57.53 95 GLY A O 1
ATOM 807 N N . ALA A 1 96 ? -15.839 -13.389 12.468 1.00 58.41 96 ALA A N 1
ATOM 808 C CA . ALA A 1 96 ? -15.202 -13.705 13.735 1.00 58.41 96 ALA A CA 1
ATOM 809 C C . ALA A 1 96 ? -16.305 -13.812 14.802 1.00 58.41 96 ALA A C 1
ATOM 811 O O . ALA A 1 96 ? -16.859 -12.803 15.228 1.00 58.41 96 ALA A O 1
ATOM 812 N N . ARG A 1 97 ? -16.628 -15.037 15.242 1.00 57.44 97 ARG A N 1
ATOM 813 C CA . ARG A 1 97 ? -17.718 -15.389 16.190 1.00 57.44 97 ARG A CA 1
ATOM 814 C C . ARG A 1 97 ? -17.757 -14.599 17.518 1.00 57.44 97 ARG A C 1
ATOM 816 O O . ARG A 1 97 ? -18.673 -14.786 18.313 1.00 57.44 97 ARG A O 1
ATOM 823 N N . TYR A 1 98 ? -16.783 -13.731 17.760 1.00 63.09 98 TYR A N 1
ATOM 824 C CA . TYR A 1 98 ? -16.548 -12.975 18.987 1.00 63.09 98 TYR A CA 1
ATOM 825 C C . TYR A 1 98 ? -16.989 -11.501 18.893 1.00 63.09 98 TYR A C 1
ATOM 827 O O . TYR A 1 98 ? -17.022 -10.823 19.915 1.00 63.09 98 TYR A O 1
ATOM 835 N N . VAL A 1 99 ? -17.341 -10.984 17.704 1.00 68.50 99 VAL A N 1
ATOM 836 C CA . VAL A 1 99 ? -17.813 -9.595 17.541 1.00 68.50 99 VAL A CA 1
ATOM 837 C C . VAL A 1 99 ? -19.323 -9.576 17.325 1.00 68.50 99 VAL A C 1
ATOM 839 O O . VAL A 1 99 ? -19.821 -9.914 16.251 1.00 68.50 99 VAL A O 1
ATOM 842 N N . ARG A 1 100 ? -20.060 -9.155 18.356 1.00 71.06 100 ARG A N 1
ATOM 843 C CA . ARG A 1 100 ? -21.512 -8.957 18.299 1.00 71.06 100 ARG A CA 1
ATOM 844 C C . ARG A 1 100 ? -21.833 -7.487 18.008 1.00 71.06 100 ARG A C 1
ATOM 846 O O . ARG A 1 100 ? -21.282 -6.618 18.681 1.00 71.06 100 ARG A O 1
ATOM 853 N N . PRO A 1 101 ? -22.694 -7.171 17.023 1.00 72.94 101 PRO A N 1
ATOM 854 C CA . PRO A 1 101 ? -23.083 -5.789 16.766 1.00 72.94 101 PRO A CA 1
ATOM 855 C C . PRO A 1 101 ? -23.889 -5.206 17.935 1.00 72.94 101 PRO A C 1
ATOM 857 O O . PRO A 1 101 ? -24.564 -5.942 18.656 1.00 72.94 101 PRO A O 1
ATOM 860 N N . PHE A 1 102 ? -23.869 -3.879 18.086 1.00 72.38 102 PHE A N 1
ATOM 861 C CA . PHE A 1 102 ? -24.507 -3.163 19.201 1.00 72.38 102 PHE A CA 1
ATOM 862 C C . PHE A 1 102 ? -25.981 -3.547 19.415 1.00 72.38 102 PHE A C 1
ATOM 864 O O . PHE A 1 102 ? -26.398 -3.786 20.544 1.00 72.38 102 PHE A O 1
ATOM 871 N N . TRP A 1 103 ? -26.754 -3.680 18.335 1.00 76.62 103 TRP A N 1
ATOM 872 C CA . TRP A 1 103 ? -28.173 -4.050 18.402 1.00 76.62 103 TRP A CA 1
ATOM 873 C C . TRP A 1 103 ? -28.430 -5.493 18.859 1.00 76.62 103 TRP A C 1
ATOM 875 O O . TRP A 1 103 ? -29.544 -5.813 19.245 1.00 76.62 103 TRP A O 1
ATOM 885 N N . SER A 1 104 ? -27.424 -6.372 18.827 1.00 79.94 104 SER A N 1
ATOM 886 C CA . SER A 1 104 ? -27.547 -7.761 19.305 1.00 79.94 104 SER A CA 1
ATOM 887 C C . SER A 1 104 ? -27.216 -7.930 20.792 1.00 79.94 104 SER A C 1
ATOM 889 O O . SER A 1 104 ? -27.135 -9.053 21.296 1.00 79.94 104 SER A O 1
ATOM 891 N N . ARG A 1 105 ? -26.968 -6.821 21.497 1.00 80.56 105 ARG A N 1
ATOM 892 C CA . ARG A 1 105 ? -26.649 -6.821 22.921 1.00 80.56 105 ARG A CA 1
ATOM 893 C C . ARG A 1 105 ? -27.860 -7.287 23.747 1.00 80.56 105 ARG A C 1
ATOM 895 O O . ARG A 1 105 ? -28.969 -6.831 23.478 1.00 80.56 105 ARG A O 1
ATOM 902 N N . PRO A 1 106 ? -27.660 -8.132 24.773 1.00 83.69 106 PRO A N 1
ATOM 903 C CA . PRO A 1 106 ? -28.699 -8.441 25.752 1.00 83.69 106 PRO A CA 1
ATOM 904 C C . PRO A 1 106 ? -29.294 -7.173 26.383 1.00 83.69 106 PRO A C 1
ATOM 906 O O . PRO A 1 106 ? -28.564 -6.227 26.696 1.00 83.69 106 PRO A O 1
ATOM 909 N N . ALA A 1 107 ? -30.617 -7.155 26.563 1.00 83.56 107 ALA A N 1
ATOM 910 C CA . ALA A 1 107 ? -31.352 -5.976 27.023 1.00 83.56 107 ALA A CA 1
ATOM 911 C C . ALA A 1 107 ? -30.908 -5.497 28.416 1.00 83.56 107 ALA A C 1
ATOM 913 O O . ALA A 1 107 ? -30.775 -4.292 28.624 1.00 83.56 107 ALA A O 1
ATOM 914 N N . ASN A 1 108 ? -30.571 -6.424 29.319 1.00 82.94 108 ASN A N 1
ATOM 915 C CA . ASN A 1 108 ? -30.110 -6.121 30.678 1.00 82.94 108 ASN A CA 1
ATOM 916 C C . ASN A 1 108 ? -28.884 -5.186 30.706 1.00 82.94 108 ASN A C 1
ATOM 918 O O . ASN A 1 108 ? -28.768 -4.340 31.588 1.00 82.94 108 ASN A O 1
ATOM 922 N N . ILE A 1 109 ? -28.001 -5.248 29.701 1.00 82.38 109 ILE A N 1
ATOM 923 C CA . ILE A 1 109 ? -26.821 -4.370 29.640 1.00 82.38 109 ILE A CA 1
ATOM 924 C C . ILE A 1 109 ? -27.202 -2.914 29.304 1.00 82.38 109 ILE A C 1
ATOM 926 O O . ILE A 1 109 ? -26.503 -1.959 29.668 1.00 82.38 109 ILE A O 1
ATOM 930 N N . ASN A 1 110 ? -28.320 -2.707 28.603 1.00 81.31 110 ASN A N 1
ATOM 931 C CA . ASN A 1 110 ? -28.808 -1.362 28.302 1.00 81.31 110 ASN A CA 1
ATOM 932 C C . ASN A 1 110 ? -29.380 -0.664 29.536 1.00 81.31 110 ASN A C 1
ATOM 934 O O . ASN A 1 110 ? -29.302 0.560 29.606 1.00 81.31 110 ASN A O 1
ATOM 938 N N . GLU A 1 111 ? -29.846 -1.427 30.525 1.00 85.56 111 GLU A N 1
ATOM 939 C CA . GLU A 1 111 ? -30.402 -0.900 31.773 1.00 85.56 111 GLU A CA 1
ATOM 940 C C . GLU A 1 111 ? -29.343 -0.268 32.689 1.00 85.56 111 GLU A C 1
ATOM 942 O O . GLU A 1 111 ? -29.705 0.480 33.591 1.00 85.56 111 GLU A O 1
ATOM 947 N N . ARG A 1 112 ? -28.042 -0.513 32.442 1.00 86.62 112 ARG A N 1
ATOM 948 C CA . ARG A 1 112 ? -26.912 0.049 33.218 1.00 86.62 112 ARG A CA 1
ATOM 949 C C . ARG A 1 112 ? -27.053 -0.185 34.733 1.00 86.62 112 ARG A C 1
ATOM 951 O O . ARG A 1 112 ? -26.769 0.706 35.527 1.00 86.62 112 ARG A O 1
ATOM 958 N N . LYS A 1 113 ? -27.501 -1.382 35.122 1.00 88.06 113 LYS A N 1
ATOM 959 C CA . LYS A 1 113 ? -27.705 -1.769 36.528 1.00 88.06 113 LYS A CA 1
ATOM 960 C C . LYS A 1 113 ? -26.529 -2.533 37.142 1.00 88.06 113 LYS A C 1
ATOM 962 O O . LYS A 1 113 ? -26.400 -2.553 38.358 1.00 88.06 113 LYS A O 1
ATOM 967 N N . GLU A 1 114 ? -25.676 -3.141 36.318 1.00 89.69 114 GLU A N 1
ATOM 968 C CA . GLU A 1 114 ? -24.588 -4.023 36.759 1.00 89.69 114 GLU A CA 1
ATOM 969 C C . GLU A 1 114 ? -23.213 -3.464 36.376 1.00 89.69 114 GLU A C 1
ATOM 971 O O . GLU A 1 114 ? -23.012 -3.004 35.248 1.00 89.69 114 GLU A O 1
ATOM 976 N N . PHE A 1 115 ? -22.266 -3.524 37.317 1.00 90.06 115 PHE A N 1
ATOM 977 C CA . PHE A 1 115 ? -20.873 -3.144 37.090 1.00 90.06 115 PHE A CA 1
ATOM 978 C C . PHE A 1 115 ? -20.156 -4.159 36.189 1.00 90.06 115 PHE A C 1
ATOM 980 O O . PHE A 1 115 ? -20.410 -5.359 36.256 1.00 90.06 115 PHE A O 1
ATOM 987 N N . GLY A 1 116 ? -19.198 -3.681 35.391 1.00 87.69 116 GLY A N 1
ATOM 988 C CA . GLY A 1 116 ? -18.328 -4.531 34.565 1.00 87.69 116 GLY A CA 1
ATOM 989 C C . GLY A 1 116 ? -18.606 -4.426 33.067 1.00 87.69 116 GLY A C 1
ATOM 990 O O . GLY A 1 116 ? -18.022 -5.155 32.262 1.00 87.69 116 GLY A O 1
ATOM 991 N N . HIS A 1 117 ? -19.461 -3.489 32.663 1.00 89.50 117 HIS A N 1
ATOM 992 C CA . HIS A 1 117 ? -19.725 -3.195 31.263 1.00 89.50 117 HIS A CA 1
ATOM 993 C C . HIS A 1 117 ? -18.943 -1.960 30.820 1.00 89.50 117 HIS A C 1
ATOM 995 O O . HIS A 1 117 ? -19.313 -0.828 31.129 1.00 89.50 117 HIS A O 1
ATOM 1001 N N . TRP A 1 118 ? -17.885 -2.190 30.046 1.00 90.50 118 TRP A N 1
ATOM 1002 C CA . TRP A 1 118 ? -16.996 -1.140 29.555 1.00 90.50 118 TRP A CA 1
ATOM 1003 C C . TRP A 1 118 ? -17.354 -0.700 28.130 1.00 90.50 118 TRP A C 1
ATOM 1005 O O . TRP A 1 118 ? -17.679 -1.521 27.268 1.00 90.50 118 TRP A O 1
ATOM 1015 N N . GLU A 1 119 ? -17.289 0.604 27.888 1.00 89.50 119 GLU A N 1
ATOM 1016 C CA . GLU A 1 119 ? -17.298 1.242 26.572 1.00 89.50 119 GLU A CA 1
ATOM 1017 C C . GLU A 1 119 ? -15.877 1.670 26.217 1.00 89.50 119 GLU A C 1
ATOM 1019 O O . GLU A 1 119 ? -15.112 2.095 27.087 1.00 89.50 119 GLU A O 1
ATOM 1024 N N . ILE A 1 120 ? -15.525 1.506 24.942 1.00 92.50 120 ILE A N 1
ATOM 1025 C CA . ILE A 1 120 ? -14.210 1.850 24.410 1.00 92.50 120 ILE A CA 1
ATOM 1026 C C . ILE A 1 120 ? -14.424 2.739 23.192 1.00 92.50 120 ILE A C 1
ATOM 1028 O O . ILE A 1 120 ? -14.968 2.270 22.192 1.00 92.50 120 ILE A O 1
ATOM 1032 N N . ASP A 1 121 ? -13.948 3.979 23.258 1.00 91.56 121 ASP A N 1
ATOM 1033 C CA . ASP A 1 121 ? -13.963 4.916 22.133 1.00 91.56 121 ASP A CA 1
ATOM 1034 C C . ASP A 1 121 ? -12.540 5.343 21.764 1.00 91.56 121 ASP A C 1
ATOM 1036 O O . ASP A 1 121 ? -11.619 5.322 22.584 1.00 91.56 121 ASP A O 1
ATOM 1040 N N . LEU A 1 122 ? -12.350 5.727 20.500 1.00 91.38 122 LEU A N 1
ATOM 1041 C CA . LEU A 1 122 ? -11.072 6.209 19.983 1.00 91.38 122 LEU A CA 1
ATOM 1042 C C . LEU A 1 122 ? -11.197 7.664 19.529 1.00 91.38 122 LEU A C 1
ATOM 1044 O O . LEU A 1 122 ? -11.889 7.969 18.558 1.00 91.38 122 LEU A O 1
ATOM 1048 N N . ILE A 1 123 ? -10.449 8.551 20.179 1.00 89.50 123 ILE A N 1
ATOM 1049 C CA . ILE A 1 123 ? -10.318 9.957 19.803 1.00 89.50 123 ILE A CA 1
ATOM 1050 C C . ILE A 1 123 ? -9.132 10.091 18.850 1.00 89.50 123 ILE A C 1
ATOM 1052 O O . ILE A 1 123 ? -7.963 9.950 19.228 1.00 89.50 123 ILE A O 1
ATOM 1056 N N . VAL A 1 124 ? -9.436 10.378 17.586 1.00 87.75 124 VAL A N 1
ATOM 1057 C CA . VAL A 1 124 ? -8.433 10.493 16.527 1.00 87.75 124 VAL A CA 1
ATOM 1058 C C . VAL A 1 124 ? -7.822 11.898 16.532 1.00 87.75 124 VAL A C 1
ATOM 1060 O O . VAL A 1 124 ? -8.463 12.867 16.132 1.00 87.75 124 VAL A O 1
ATOM 1063 N N . GLY A 1 125 ? -6.566 12.011 16.976 1.00 83.00 125 GLY A N 1
ATOM 1064 C CA . GLY A 1 125 ? -5.791 13.251 16.880 1.00 83.00 125 GLY A CA 1
ATOM 1065 C C . GLY A 1 125 ? -5.465 13.683 15.442 1.00 83.00 125 GLY A C 1
ATOM 1066 O O . GLY A 1 125 ? -5.578 12.916 14.484 1.00 83.00 125 GLY A O 1
ATOM 1067 N N . LYS A 1 126 ? -5.053 14.949 15.287 1.00 79.50 126 LYS A N 1
ATOM 1068 C CA . LYS A 1 126 ? -4.721 15.549 13.984 1.00 79.50 126 LYS A CA 1
ATOM 1069 C C . LYS A 1 126 ? -3.514 14.857 13.338 1.00 79.50 126 LYS A C 1
ATOM 1071 O O . LYS A 1 126 ? -2.513 14.588 13.985 1.00 79.50 126 LYS A O 1
ATOM 1076 N N . SER A 1 127 ? -3.580 14.672 12.019 1.00 66.69 127 SER A N 1
ATOM 1077 C CA . SER A 1 127 ? -2.583 13.923 11.237 1.00 66.69 127 SER A CA 1
ATOM 1078 C C . SER A 1 127 ? -1.225 14.621 11.037 1.00 66.69 127 SER A C 1
ATOM 1080 O O . SER A 1 127 ? -0.321 14.005 10.477 1.00 66.69 127 SER A O 1
ATOM 1082 N N . LYS A 1 128 ? -1.056 15.898 11.408 1.00 60.38 128 LYS A N 1
ATOM 1083 C CA . LYS A 1 128 ? 0.205 16.627 11.183 1.00 60.38 128 LYS A CA 1
ATOM 1084 C C . LYS A 1 128 ? 1.111 16.531 12.415 1.00 60.38 128 LYS A C 1
ATOM 1086 O O . LYS A 1 128 ? 0.828 17.160 13.426 1.00 60.38 128 LYS A O 1
ATOM 1091 N N . GLY A 1 129 ? 2.215 15.794 12.287 1.00 62.81 129 GLY A N 1
ATOM 1092 C CA . GLY A 1 129 ? 3.385 15.868 13.175 1.00 62.81 129 GLY A CA 1
ATOM 1093 C C . GLY A 1 129 ? 3.505 14.739 14.196 1.00 62.81 129 GLY A C 1
ATOM 1094 O O . GLY A 1 129 ? 4.590 14.191 14.357 1.00 62.81 129 GLY A O 1
ATOM 1095 N N . THR A 1 130 ? 2.398 14.324 14.814 1.00 59.88 130 THR A N 1
ATOM 1096 C CA . THR A 1 130 ? 2.406 13.235 15.800 1.00 59.88 130 THR A CA 1
ATOM 1097 C C . THR A 1 130 ? 1.115 12.445 15.646 1.00 59.88 130 THR A C 1
ATOM 1099 O O . THR A 1 130 ? 0.045 12.935 16.000 1.00 59.88 130 THR A O 1
ATOM 1102 N N . HIS A 1 131 ? 1.193 11.237 15.084 1.00 68.25 131 HIS A N 1
ATOM 1103 C CA . HIS A 1 131 ? 0.064 10.309 14.960 1.00 68.25 131 HIS A CA 1
ATOM 1104 C C . HIS A 1 131 ? -0.317 9.760 16.341 1.00 68.25 131 HIS A C 1
ATOM 1106 O O . HIS A 1 131 ? -0.019 8.622 16.703 1.00 68.25 131 HIS A O 1
ATOM 1112 N N . CYS A 1 132 ? -0.888 10.642 17.153 1.00 80.81 132 CYS A N 1
ATOM 1113 C CA . CYS A 1 132 ? -1.262 10.398 18.527 1.00 80.81 132 CYS A CA 1
ATOM 1114 C C . CYS A 1 132 ? -2.780 10.311 18.608 1.00 80.81 132 CYS A C 1
ATOM 1116 O O . CYS A 1 132 ? -3.491 11.241 18.219 1.00 80.81 132 CYS A O 1
ATOM 1118 N N . HIS A 1 133 ? -3.270 9.208 19.152 1.00 88.88 133 HIS A N 1
ATOM 1119 C CA . HIS A 1 133 ? -4.686 9.014 19.425 1.00 88.88 133 HIS A CA 1
ATOM 1120 C C . HIS A 1 133 ? -4.878 8.766 20.919 1.00 88.88 133 HIS A C 1
ATOM 1122 O O . HIS A 1 133 ? -3.943 8.369 21.618 1.00 88.88 133 HIS A O 1
ATOM 1128 N N . PHE A 1 134 ? -6.084 9.013 21.411 1.00 91.50 134 PHE A N 1
ATOM 1129 C CA . PHE A 1 134 ? -6.458 8.653 22.773 1.00 91.50 134 PHE A CA 1
ATOM 1130 C C . PHE A 1 134 ? -7.523 7.574 22.727 1.00 91.50 134 PHE A C 1
ATOM 1132 O O . PHE A 1 134 ? -8.519 7.716 22.021 1.00 91.50 134 PHE A O 1
ATOM 1139 N N . LEU A 1 135 ? -7.302 6.505 23.478 1.00 93.50 135 LEU A N 1
ATOM 1140 C CA . LEU A 1 135 ? -8.284 5.460 23.705 1.00 93.50 135 LEU A CA 1
ATOM 1141 C C . LEU A 1 135 ? -8.952 5.731 25.053 1.00 93.50 135 LEU A C 1
ATOM 1143 O O . LEU A 1 135 ? -8.258 5.822 26.067 1.00 93.50 135 LEU A O 1
ATOM 1147 N N . SER A 1 136 ? -10.271 5.897 25.065 1.00 94.12 136 SER A N 1
ATOM 1148 C CA . SER A 1 136 ? -11.050 6.096 26.287 1.00 94.12 136 SER A CA 1
ATOM 1149 C C . SER A 1 136 ? -11.740 4.806 26.681 1.00 94.12 136 SER A C 1
ATOM 1151 O O . SER A 1 136 ? -12.442 4.209 25.869 1.00 94.12 136 SER A O 1
ATOM 1153 N N . PHE A 1 137 ? -11.568 4.411 27.938 1.00 95.12 137 PHE A N 1
ATOM 1154 C CA . PHE A 1 137 ? -12.310 3.325 28.564 1.00 95.12 137 PHE A CA 1
ATOM 1155 C C . PHE A 1 137 ? -13.260 3.928 29.583 1.00 95.12 137 PHE A C 1
ATOM 1157 O O . PHE A 1 137 ? -12.843 4.743 30.405 1.00 95.12 137 PHE A O 1
ATOM 1164 N N . THR A 1 138 ? -14.534 3.559 29.539 1.00 94.38 138 THR A N 1
ATOM 1165 C CA . THR A 1 138 ? -15.527 4.062 30.493 1.00 94.38 138 THR A CA 1
ATOM 1166 C C . THR A 1 138 ? -16.447 2.941 30.935 1.00 94.38 138 THR A C 1
ATOM 1168 O O . THR A 1 138 ? -17.063 2.264 30.117 1.00 94.38 138 THR A O 1
ATOM 1171 N N . GLU A 1 139 ? -16.551 2.742 32.241 1.00 94.19 139 GLU A N 1
ATOM 1172 C CA . GLU A 1 139 ? -17.493 1.806 32.838 1.00 94.19 139 GLU A CA 1
ATOM 1173 C C . GLU A 1 139 ? -18.892 2.456 32.898 1.00 94.19 139 GLU A C 1
ATOM 1175 O O . GLU A 1 139 ? -19.048 3.623 33.269 1.00 94.19 139 GLU A O 1
ATOM 1180 N N . ARG A 1 140 ? -19.929 1.737 32.452 1.00 90.44 140 ARG A N 1
ATOM 1181 C CA . ARG A 1 140 ? -21.251 2.326 32.157 1.00 90.44 140 ARG A CA 1
ATOM 1182 C C . ARG A 1 140 ? -22.081 2.700 33.388 1.00 90.44 140 ARG A C 1
ATOM 1184 O O . ARG A 1 140 ? -22.984 3.527 33.232 1.00 90.44 140 ARG A O 1
ATOM 1191 N N . VAL A 1 141 ? -21.817 2.107 34.553 1.00 91.44 141 VAL A N 1
ATOM 1192 C CA . VAL A 1 141 ? -22.602 2.308 35.784 1.00 91.44 141 VAL A CA 1
ATOM 1193 C C . VAL A 1 141 ? -21.930 3.328 36.692 1.00 91.44 141 VAL A C 1
ATOM 1195 O O . VAL A 1 141 ? -22.477 4.397 36.941 1.00 91.44 141 VAL A O 1
ATOM 1198 N N . SER A 1 142 ? -20.708 3.033 37.117 1.00 91.31 142 SER A N 1
ATOM 1199 C CA . SER A 1 142 ? -19.863 3.875 37.964 1.00 91.31 142 SER A CA 1
ATOM 1200 C C . SER A 1 142 ? -19.356 5.135 37.264 1.00 91.31 142 SER A C 1
ATOM 1202 O O . SER A 1 142 ? -18.908 6.059 37.937 1.00 91.31 142 SER A O 1
ATOM 1204 N N . ARG A 1 143 ? -19.385 5.175 35.921 1.00 90.69 143 ARG A N 1
ATOM 1205 C CA . ARG A 1 143 ? -18.777 6.241 35.097 1.00 90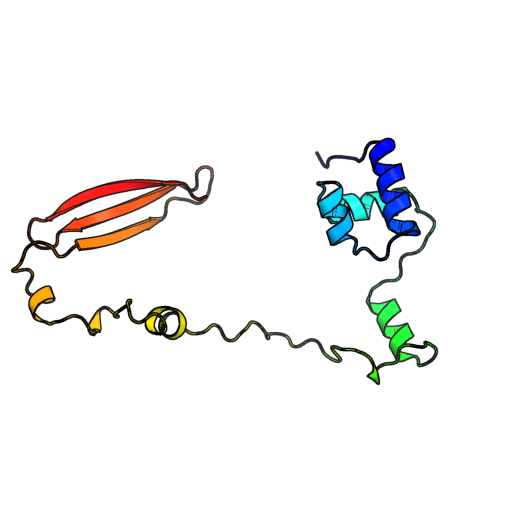.69 143 ARG A CA 1
ATOM 1206 C C . ARG A 1 143 ? -17.281 6.426 35.327 1.00 90.69 143 ARG A C 1
ATOM 1208 O O . ARG A 1 143 ? -16.703 7.395 34.841 1.00 90.69 143 ARG A O 1
ATOM 1215 N N . TYR A 1 144 ? -16.647 5.482 36.014 1.00 94.31 144 TYR A N 1
ATOM 1216 C CA . TYR A 1 144 ? -15.207 5.448 36.145 1.00 94.31 144 TYR A CA 1
ATOM 1217 C C . TYR A 1 144 ? -14.585 5.222 34.768 1.00 94.31 144 TYR A C 1
ATOM 1219 O O . TYR A 1 144 ? -15.003 4.338 34.016 1.00 94.31 144 TYR A O 1
ATOM 1227 N N . GLY A 1 145 ? -13.587 6.026 34.425 1.00 93.94 145 GLY A N 1
ATOM 1228 C CA . GLY A 1 145 ? -12.934 5.934 33.133 1.00 93.94 145 GLY A CA 1
ATOM 1229 C C . GLY A 1 145 ? -11.492 6.396 33.178 1.00 93.94 145 GLY A C 1
ATOM 1230 O O . GLY A 1 145 ? -11.085 7.153 34.058 1.00 93.94 145 GLY A O 1
ATOM 1231 N N . PHE A 1 146 ? -10.718 5.924 32.209 1.00 95.00 146 PHE A N 1
ATOM 1232 C CA . PHE A 1 146 ? -9.324 6.302 32.032 1.00 95.00 146 PHE A CA 1
ATOM 1233 C C . PHE A 1 146 ? -8.996 6.448 30.546 1.00 95.00 146 PHE A C 1
ATOM 1235 O O . PHE A 1 146 ? -9.641 5.864 29.672 1.00 95.00 146 PHE A O 1
ATOM 1242 N N . LEU A 1 147 ? -7.983 7.266 30.270 1.00 95.06 147 LEU A N 1
ATOM 1243 C CA . LEU A 1 147 ? -7.533 7.605 28.926 1.00 95.06 147 LEU A CA 1
ATOM 1244 C C . LEU A 1 147 ? -6.116 7.088 28.719 1.00 95.06 147 LEU A C 1
ATOM 1246 O O . LEU A 1 147 ? -5.220 7.375 29.510 1.00 95.06 147 LEU A O 1
ATOM 1250 N N . VAL A 1 148 ? -5.905 6.365 27.625 1.00 94.31 148 VAL A N 1
ATOM 1251 C CA . VAL A 1 148 ? -4.590 5.856 27.235 1.00 94.31 148 VAL A CA 1
ATOM 1252 C C . VAL A 1 148 ? -4.141 6.565 25.968 1.00 94.31 148 VAL A C 1
ATOM 1254 O O . VAL A 1 148 ? -4.827 6.541 24.9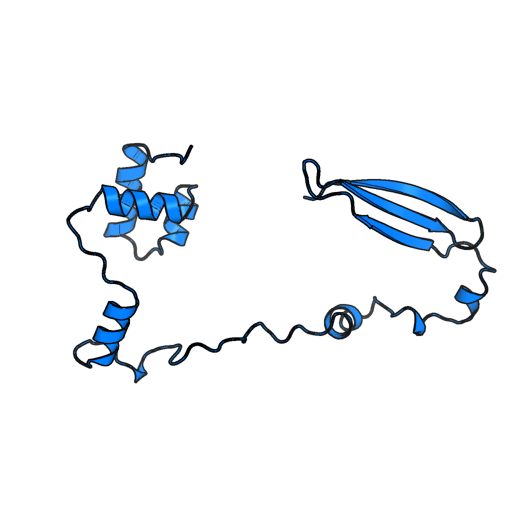45 1.00 94.31 148 VAL A O 1
ATOM 1257 N N . LYS A 1 149 ? -2.967 7.193 26.027 1.00 91.19 149 LYS A N 1
ATOM 1258 C CA . LYS A 1 149 ? -2.308 7.761 24.851 1.00 91.19 149 LYS A CA 1
ATOM 1259 C C . LYS A 1 149 ? -1.698 6.628 24.027 1.00 91.19 149 LYS A C 1
ATOM 1261 O O . LYS A 1 149 ? -0.859 5.889 24.535 1.00 91.19 149 LYS A O 1
ATOM 1266 N N . ILE A 1 150 ? -2.076 6.523 22.758 1.00 90.25 150 ILE A N 1
ATOM 1267 C CA . ILE A 1 150 ? -1.523 5.536 21.827 1.00 90.25 150 ILE A CA 1
ATOM 1268 C C . ILE A 1 150 ? -0.802 6.229 20.669 1.00 90.25 150 ILE A C 1
ATOM 1270 O O . ILE A 1 150 ? -1.246 7.259 20.155 1.00 90.25 150 ILE A O 1
ATOM 1274 N N . HIS A 1 151 ? 0.321 5.644 20.264 1.00 82.81 151 HIS A N 1
ATOM 1275 C CA . HIS A 1 151 ? 1.111 6.093 19.123 1.00 82.81 151 HIS A CA 1
ATOM 1276 C C . HIS A 1 151 ? 0.901 5.114 17.969 1.00 82.81 151 HIS A C 1
ATOM 1278 O O . HIS A 1 151 ? 0.843 3.902 18.182 1.00 82.81 151 HIS A O 1
ATOM 1284 N N . GLN A 1 152 ? 0.752 5.638 16.757 1.00 68.56 152 GLN A N 1
ATOM 1285 C CA . GLN A 1 152 ? 0.637 4.812 15.560 1.00 68.56 152 GLN A CA 1
ATOM 1286 C C . GLN A 1 152 ? 1.984 4.120 15.275 1.00 68.56 152 GLN A C 1
ATOM 1288 O O . GLN A 1 152 ? 3.007 4.800 15.194 1.00 68.56 152 GLN A O 1
ATOM 1293 N N . ILE A 1 153 ? 1.962 2.783 15.182 1.00 56.38 153 ILE A N 1
ATOM 1294 C CA . ILE A 1 153 ? 3.103 1.920 14.810 1.00 56.38 153 ILE A CA 1
ATOM 1295 C C . ILE A 1 153 ? 3.386 2.048 13.311 1.00 56.38 153 ILE A C 1
ATOM 1297 O O . ILE A 1 153 ? 2.399 2.105 12.536 1.00 56.38 153 ILE A O 1
#

pLDDT: mean 82.88, std 12.47, range [47.44, 95.38]

Radius of gyration: 27.8 Å; chains: 1; bounding box: 62×33×72 Å